Protein AF-A0A0M8ZQV2-F1 (afdb_monomer_lite)

pLDDT: mean 83.78, std 16.54, range [36.06, 97.62]

Organism: NCBI:txid166423

Secondary structure (DSSP, 8-state):
-----SSHHHHHHTT--EEEEEEE-TTSEEEEEEEE--BTTB--EEEE--TTSTT--EESSTTS-----HHHIIIIIHHHHHHHHHHHH--S-EEEEEETHHHHHHHHHHHH-GGGGGGEEEEEEE-TT---THHHHTT-

Sequence (140 aa):
MNESIFWTKLAQKVGYITETYKVVTQDGYILQLNKIAGSKKSPDVWVDNVRGTRYSRKHLYPSHSDFWIWHEIGIYNVPVIIDYIIEQTKQKKIFVITHSQDSTVYFVMASERPEYQKKILAPIVFISRTKVPLFRVLAL

InterPro domains:
  IPR006693 Partial AB-hydrolase lipase domain [PF04083] (9-47)
  IPR029058 Alpha/Beta hydrolase fold [G3DSA:3.40.50.1820] (2-41)
  IPR029058 Alpha/Beta hydrolase fold [G3DSA:3.40.50.1820] (42-140)
  IPR029058 Alpha/Beta hydrolase fold [SSF53474] (68-120)

Foldseek 3Di:
DDDDDDPVVVCVVVPWDKDKDWFAWPQFWIWIKMWTPADPVGHIDIDTDFDPPPRTPDGPDPPDDRDDDLLCCLCIVVVRVLVVVCVVVVDQADEAEDEDSRLVSVVSNCVVPVVCVSRYDDYHYHPPDDPDVVVVVVVD

Structure (mmCIF, N/CA/C/O backbone):
data_AF-A0A0M8ZQV2-F1
#
_entry.id   AF-A0A0M8ZQV2-F1
#
loop_
_atom_site.group_PDB
_atom_site.id
_atom_site.type_symbol
_atom_site.label_atom_id
_atom_site.label_alt_id
_atom_site.label_comp_id
_atom_site.label_asym_id
_atom_site.label_entity_id
_atom_site.label_seq_id
_atom_site.pdbx_PDB_ins_code
_atom_site.Cartn_x
_atom_site.Cartn_y
_atom_site.Cartn_z
_atom_site.occupancy
_atom_site.B_iso_or_equiv
_atom_site.auth_seq_id
_atom_site.auth_comp_id
_atom_site.auth_asym_id
_atom_site.auth_atom_id
_atom_site.pdbx_PDB_model_num
ATOM 1 N N . MET A 1 1 ? 22.327 3.165 10.063 1.00 39.62 1 MET A N 1
ATOM 2 C CA . MET A 1 1 ? 21.615 4.317 10.659 1.00 39.62 1 MET A CA 1
ATOM 3 C C . MET A 1 1 ? 20.144 3.990 10.743 1.00 39.62 1 MET A C 1
ATOM 5 O O . MET A 1 1 ? 19.547 3.606 9.745 1.00 39.62 1 MET A O 1
ATOM 9 N N . ASN A 1 2 ? 19.653 4.024 11.973 1.00 40.28 2 ASN A N 1
ATOM 10 C CA . ASN A 1 2 ? 18.482 3.324 12.464 1.00 40.28 2 ASN A CA 1
ATOM 11 C C . ASN A 1 2 ? 17.187 4.125 12.242 1.00 40.28 2 ASN A C 1
ATOM 13 O O . ASN A 1 2 ? 17.192 5.349 12.334 1.00 40.28 2 ASN A O 1
ATOM 17 N N . GLU A 1 3 ? 16.110 3.372 12.028 1.00 43.53 3 GLU A N 1
ATOM 18 C CA . GLU A 1 3 ? 14.694 3.713 12.215 1.00 43.53 3 GLU A CA 1
ATOM 19 C C . GLU A 1 3 ? 13.982 4.685 11.260 1.00 43.53 3 GLU A C 1
ATOM 21 O O . GLU A 1 3 ? 14.416 5.783 10.922 1.00 43.53 3 GLU A O 1
ATOM 26 N N . SER A 1 4 ? 12.779 4.259 10.882 1.00 49.19 4 SER A N 1
ATOM 27 C CA . SER A 1 4 ? 11.697 5.050 10.313 1.00 49.19 4 SER A CA 1
ATOM 28 C C . SER A 1 4 ? 11.437 6.323 11.128 1.00 49.19 4 SER A C 1
ATOM 30 O O . SER A 1 4 ? 10.777 6.296 12.167 1.00 49.19 4 SER A O 1
ATOM 32 N N . ILE A 1 5 ? 11.947 7.460 10.657 1.00 59.97 5 ILE A N 1
ATOM 33 C CA . ILE A 1 5 ? 11.599 8.784 11.178 1.00 59.97 5 ILE A CA 1
ATOM 34 C C . ILE A 1 5 ? 11.224 9.670 9.999 1.00 59.97 5 ILE A C 1
ATOM 36 O O . ILE A 1 5 ? 12.092 10.024 9.203 1.00 59.97 5 ILE A O 1
ATOM 40 N N . PHE A 1 6 ? 9.937 10.015 9.910 1.00 69.44 6 PHE A N 1
ATOM 41 C CA . PHE A 1 6 ? 9.535 11.396 9.633 1.00 69.44 6 PHE A CA 1
ATOM 42 C C . PHE A 1 6 ? 8.087 11.655 10.077 1.00 69.44 6 PHE A C 1
ATOM 44 O O . PHE A 1 6 ? 7.857 12.597 10.823 1.00 69.44 6 PHE A O 1
ATOM 51 N N . TRP A 1 7 ? 7.128 10.778 9.751 1.00 76.38 7 TRP A N 1
ATOM 52 C CA . TRP A 1 7 ? 5.715 11.022 10.089 1.00 76.38 7 TRP A CA 1
ATOM 53 C C . TRP A 1 7 ? 5.107 10.021 11.083 1.00 76.38 7 TRP A C 1
ATOM 55 O O . TRP A 1 7 ? 4.288 10.421 11.903 1.00 76.38 7 TRP A O 1
ATOM 65 N N . THR A 1 8 ? 5.521 8.748 11.098 1.00 83.62 8 THR A N 1
ATOM 66 C CA . THR A 1 8 ? 4.965 7.755 12.044 1.00 83.62 8 THR A CA 1
ATOM 67 C C . THR A 1 8 ? 5.283 8.112 13.494 1.00 83.62 8 THR A C 1
ATOM 69 O O . THR A 1 8 ? 4.403 8.042 14.347 1.00 83.62 8 THR A O 1
ATOM 72 N N . LYS A 1 9 ? 6.502 8.603 13.760 1.00 85.50 9 LYS A N 1
ATOM 73 C CA . LYS A 1 9 ? 6.884 9.159 15.071 1.00 85.50 9 LYS A CA 1
ATOM 74 C C . LYS A 1 9 ? 6.0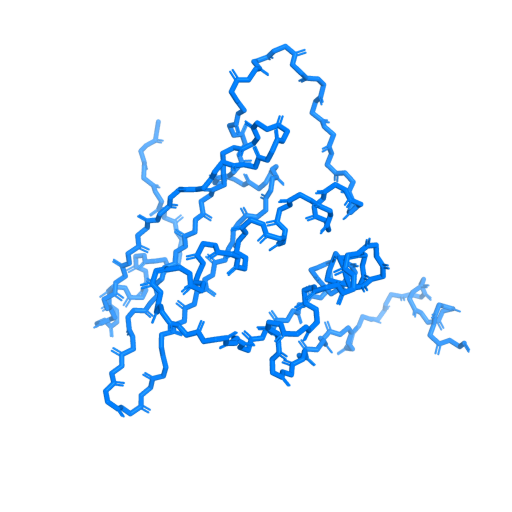86 10.417 15.428 1.00 85.50 9 LYS A C 1
ATOM 76 O O . LYS A 1 9 ? 5.768 10.622 16.594 1.00 85.50 9 LYS A O 1
ATOM 81 N N . LEU A 1 10 ? 5.733 11.248 14.441 1.00 87.19 10 LEU A N 1
ATOM 82 C CA . LEU A 1 10 ? 4.871 12.412 14.662 1.00 87.19 10 LEU A CA 1
ATOM 83 C C . LEU A 1 10 ? 3.454 11.970 15.045 1.00 87.19 10 LEU A C 1
ATOM 85 O O . LEU A 1 10 ? 2.921 12.466 16.031 1.00 87.19 10 LEU A O 1
ATOM 89 N N . ALA A 1 11 ? 2.887 11.004 14.321 1.00 88.56 11 ALA A N 1
ATOM 90 C CA . ALA A 1 11 ? 1.580 10.425 14.616 1.00 88.56 11 ALA A CA 1
ATOM 91 C C . ALA A 1 11 ? 1.543 9.808 16.026 1.00 88.56 11 ALA A C 1
ATOM 93 O O . ALA A 1 11 ? 0.632 10.099 16.795 1.00 88.56 11 ALA A O 1
ATOM 94 N N . GLN A 1 12 ? 2.578 9.055 16.411 1.00 90.12 12 GLN A N 1
ATOM 95 C CA . GLN A 1 12 ? 2.716 8.524 17.773 1.00 90.12 12 GLN A CA 1
ATOM 96 C C . GLN A 1 12 ? 2.798 9.636 18.823 1.00 90.12 12 GLN A C 1
ATOM 98 O O . GLN A 1 12 ? 2.134 9.560 19.854 1.00 90.12 12 GLN A O 1
ATOM 103 N N . LYS A 1 13 ? 3.560 10.705 18.553 1.00 90.31 13 LYS A N 1
ATOM 104 C CA . LYS A 1 13 ? 3.691 11.850 19.467 1.00 90.31 13 LYS A CA 1
ATOM 105 C C . LYS A 1 13 ? 2.357 12.553 19.727 1.00 90.31 13 LYS A C 1
ATOM 107 O O . LYS A 1 13 ? 2.151 13.055 20.826 1.00 90.31 13 LYS A O 1
ATOM 112 N N . VAL A 1 14 ? 1.462 12.590 18.740 1.00 90.19 14 VAL A N 1
ATOM 113 C CA . VAL A 1 14 ? 0.112 13.158 18.897 1.00 90.19 14 VAL A CA 1
ATOM 114 C C . VAL A 1 14 ? -0.936 12.114 19.321 1.00 90.19 14 VAL A C 1
ATOM 116 O O . VAL A 1 14 ? -2.127 12.405 19.302 1.00 90.19 14 VAL A O 1
ATOM 119 N N . GLY A 1 15 ? -0.505 10.914 19.733 1.00 91.25 15 GLY A N 1
ATOM 120 C CA . GLY A 1 15 ? -1.352 9.902 20.371 1.00 91.25 15 GLY A CA 1
ATOM 121 C C . GLY A 1 15 ? -1.955 8.843 19.444 1.00 91.25 15 GLY A C 1
ATOM 122 O O . GLY A 1 15 ? -2.770 8.046 19.903 1.00 91.25 15 GLY A O 1
ATOM 123 N N . TYR A 1 16 ? -1.577 8.793 18.163 1.00 92.25 16 TYR A N 1
ATOM 124 C CA . TYR A 1 16 ? -2.030 7.724 17.269 1.00 92.25 16 TYR A CA 1
ATOM 125 C C . TYR A 1 16 ? -1.214 6.445 17.450 1.00 92.25 16 TYR A C 1
ATOM 127 O O . TYR A 1 16 ? 0.015 6.467 17.526 1.00 92.25 16 TYR A O 1
ATOM 135 N N . ILE A 1 17 ? -1.907 5.310 17.416 1.00 93.06 17 ILE A N 1
ATOM 136 C CA . ILE A 1 17 ? -1.279 3.993 17.352 1.00 93.06 17 ILE A CA 1
ATOM 137 C C . ILE A 1 17 ? -0.871 3.742 15.902 1.00 93.06 17 ILE A C 1
ATOM 139 O 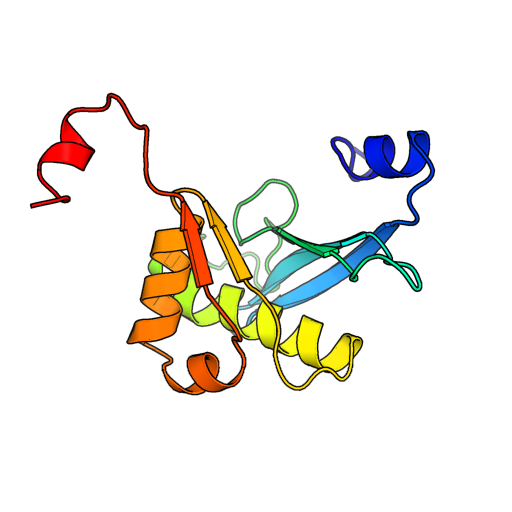O . ILE A 1 17 ? -1.696 3.848 14.991 1.00 93.06 17 ILE A O 1
ATOM 143 N N . THR A 1 18 ? 0.405 3.425 15.689 1.00 92.69 18 THR A N 1
ATOM 144 C CA . THR A 1 18 ? 0.933 3.130 14.359 1.00 92.69 18 THR A CA 1
ATOM 145 C C . THR A 1 18 ? 1.619 1.778 14.309 1.00 92.69 18 THR A C 1
ATOM 147 O O . THR A 1 18 ? 2.288 1.365 15.254 1.00 92.69 18 THR A O 1
ATOM 150 N N . GLU A 1 19 ? 1.462 1.104 13.178 1.00 93.25 19 GLU A N 1
ATOM 151 C CA . GLU A 1 19 ? 2.036 -0.209 12.907 1.00 93.25 19 GLU A CA 1
ATOM 152 C C . GLU A 1 19 ? 2.800 -0.158 11.582 1.00 93.25 19 GLU A C 1
ATOM 154 O O . GLU A 1 19 ? 2.483 0.636 10.692 1.00 93.25 19 GLU A O 1
ATOM 159 N N . THR A 1 20 ? 3.844 -0.972 11.445 1.00 93.50 20 THR A N 1
ATOM 160 C CA . THR A 1 20 ? 4.660 -1.040 10.227 1.00 93.50 20 THR A CA 1
ATOM 161 C C . THR A 1 20 ? 4.722 -2.470 9.737 1.00 93.50 20 THR A C 1
ATOM 163 O O . THR A 1 20 ? 5.022 -3.387 10.498 1.00 93.50 20 THR A O 1
ATOM 166 N N . TYR A 1 21 ? 4.498 -2.637 8.443 1.00 94.94 21 TYR A N 1
ATOM 167 C CA . TYR A 1 21 ? 4.453 -3.924 7.778 1.00 94.94 21 TYR A CA 1
ATOM 168 C C . TYR A 1 21 ? 5.380 -3.926 6.572 1.00 94.94 21 TYR A C 1
ATOM 170 O O . TYR A 1 21 ? 5.793 -2.875 6.070 1.00 94.94 21 TYR A O 1
ATOM 178 N N . LYS A 1 22 ? 5.710 -5.127 6.105 1.00 95.88 22 LYS A N 1
ATOM 179 C CA . LYS A 1 22 ? 6.472 -5.326 4.879 1.00 95.88 22 LYS A CA 1
ATOM 180 C C . LYS A 1 22 ? 5.736 -6.287 3.974 1.00 95.88 22 LYS A C 1
ATOM 182 O O . LYS A 1 22 ? 5.250 -7.314 4.438 1.00 95.88 22 LYS A O 1
ATOM 187 N N . VAL A 1 23 ? 5.712 -5.954 2.694 1.00 96.50 23 VAL A N 1
ATOM 188 C CA . VAL A 1 23 ? 5.169 -6.810 1.642 1.00 96.50 23 VAL A CA 1
ATOM 189 C C . VAL A 1 23 ? 6.227 -7.006 0.575 1.00 96.50 23 VAL A C 1
ATOM 191 O O . VAL A 1 23 ? 7.072 -6.136 0.365 1.00 96.50 23 VAL A O 1
ATOM 194 N N . VAL A 1 24 ? 6.208 -8.164 -0.068 1.00 96.19 24 VAL A N 1
ATOM 195 C CA . VAL A 1 24 ? 7.150 -8.499 -1.134 1.00 96.19 24 VAL A CA 1
ATOM 196 C C . VAL A 1 24 ? 6.372 -8.550 -2.437 1.00 96.19 24 VAL A C 1
ATOM 198 O O . VAL A 1 24 ? 5.369 -9.253 -2.525 1.00 96.19 24 VAL A O 1
ATOM 201 N N . THR A 1 25 ? 6.803 -7.779 -3.429 1.00 94.75 25 THR A N 1
ATOM 202 C CA . THR A 1 25 ? 6.200 -7.802 -4.762 1.00 94.75 25 THR A CA 1
ATOM 203 C C . THR A 1 25 ? 6.594 -9.067 -5.513 1.00 94.75 25 THR A C 1
ATOM 205 O O . THR A 1 25 ? 7.597 -9.706 -5.199 1.00 94.75 25 THR A O 1
ATOM 208 N N . GLN A 1 26 ? 5.829 -9.412 -6.548 1.00 92.25 26 GLN A N 1
ATOM 209 C CA . GLN A 1 26 ? 6.109 -10.584 -7.380 1.00 92.25 26 GLN A CA 1
ATOM 210 C C . GLN A 1 26 ? 7.510 -10.551 -8.013 1.00 92.25 26 GLN A C 1
ATOM 212 O O . GLN A 1 26 ? 8.138 -11.594 -8.158 1.00 92.25 26 GLN A O 1
ATOM 217 N N . ASP A 1 27 ? 8.003 -9.365 -8.365 1.00 91.06 27 ASP A N 1
ATOM 218 C CA . ASP A 1 27 ? 9.331 -9.169 -8.946 1.00 91.06 27 ASP A CA 1
ATOM 219 C C . ASP A 1 27 ? 10.454 -9.015 -7.906 1.00 91.06 27 ASP A C 1
ATOM 221 O O . ASP A 1 27 ? 11.615 -8.962 -8.287 1.00 91.06 27 ASP A O 1
ATOM 225 N N . GLY A 1 28 ? 10.140 -9.045 -6.604 1.00 92.12 28 GLY A N 1
ATOM 226 C CA . GLY A 1 28 ? 11.133 -9.178 -5.533 1.00 92.12 28 GLY A CA 1
ATOM 227 C C . GLY A 1 28 ? 11.450 -7.902 -4.750 1.00 92.12 28 GLY A C 1
ATOM 228 O O . GLY A 1 28 ? 12.330 -7.932 -3.883 1.00 92.12 28 GLY A O 1
ATOM 229 N N . TYR A 1 29 ? 10.740 -6.795 -4.980 1.00 92.94 29 TYR A N 1
ATOM 230 C CA . TYR A 1 29 ? 10.868 -5.586 -4.162 1.00 92.94 29 TYR A CA 1
ATOM 231 C C . TYR A 1 29 ? 10.219 -5.769 -2.793 1.00 92.94 29 TYR A C 1
ATOM 233 O O . TYR A 1 29 ? 9.094 -6.249 -2.672 1.00 92.94 29 TYR A O 1
ATOM 241 N N . ILE A 1 30 ? 10.915 -5.326 -1.746 1.00 94.00 30 ILE A N 1
ATOM 242 C CA . ILE A 1 30 ? 10.400 -5.321 -0.376 1.00 94.00 30 ILE A CA 1
ATOM 243 C C . ILE A 1 30 ? 9.879 -3.919 -0.071 1.00 94.00 30 ILE A C 1
ATOM 245 O O . ILE A 1 30 ? 10.661 -2.978 0.093 1.00 94.00 30 ILE A O 1
ATOM 249 N N . LEU A 1 31 ? 8.559 -3.793 0.024 1.00 94.50 31 LEU A N 1
ATOM 250 C CA . LEU A 1 31 ? 7.870 -2.534 0.272 1.00 94.50 31 LEU A CA 1
ATOM 251 C C . LEU A 1 31 ? 7.521 -2.381 1.748 1.00 94.50 31 LEU A C 1
ATOM 253 O O . LEU A 1 31 ? 7.116 -3.346 2.397 1.00 94.50 31 LEU A O 1
ATOM 257 N N . GLN A 1 32 ? 7.634 -1.161 2.272 1.00 95.00 32 GLN A N 1
ATOM 258 C CA . GLN A 1 32 ? 7.168 -0.825 3.614 1.00 95.00 32 GLN A CA 1
ATOM 259 C C . GLN A 1 32 ? 5.769 -0.199 3.573 1.00 95.00 32 GLN A C 1
ATOM 261 O O . GLN A 1 32 ? 5.541 0.810 2.906 1.00 95.00 32 GLN A O 1
ATOM 266 N N . LEU A 1 33 ? 4.858 -0.737 4.378 1.00 94.88 33 LEU A N 1
ATOM 267 C CA . LEU A 1 33 ? 3.538 -0.168 4.637 1.00 94.88 33 LEU A CA 1
ATOM 268 C C . LEU A 1 33 ? 3.476 0.342 6.070 1.00 94.88 33 LEU A C 1
ATOM 270 O O . LEU A 1 33 ? 4.053 -0.260 6.974 1.00 94.88 33 LEU A O 1
ATOM 274 N N . ASN A 1 34 ? 2.751 1.430 6.292 1.00 94.38 34 ASN A N 1
ATOM 275 C CA . ASN A 1 34 ? 2.474 1.926 7.633 1.00 94.38 34 ASN A CA 1
ATOM 276 C C . ASN A 1 34 ? 0.963 2.048 7.812 1.00 94.38 34 ASN A C 1
ATOM 278 O O . ASN A 1 34 ? 0.263 2.501 6.909 1.00 94.38 34 ASN A O 1
ATOM 282 N N . LYS A 1 35 ? 0.475 1.680 8.988 1.00 94.44 35 LYS A N 1
ATOM 283 C CA . LYS A 1 35 ? -0.930 1.778 9.366 1.00 94.44 35 LYS A CA 1
ATOM 284 C C . LYS A 1 35 ? -1.062 2.747 10.528 1.00 94.44 35 LYS A C 1
ATOM 286 O O . LYS A 1 35 ? -0.275 2.682 11.467 1.00 94.44 35 LYS A O 1
ATOM 291 N N . ILE A 1 36 ? -2.061 3.615 10.475 1.00 94.69 36 ILE A N 1
ATOM 292 C CA . ILE A 1 36 ? -2.600 4.310 11.639 1.00 94.69 36 ILE A CA 1
ATOM 293 C C . ILE A 1 36 ? -3.867 3.558 12.036 1.00 94.69 36 ILE A C 1
ATOM 295 O O . ILE A 1 36 ? -4.797 3.456 11.231 1.00 94.69 36 ILE A O 1
ATOM 299 N N . ALA A 1 37 ? -3.890 3.007 13.249 1.00 93.94 37 ALA A N 1
ATOM 300 C CA . ALA A 1 37 ? -5.061 2.298 13.737 1.00 93.94 37 ALA A CA 1
ATOM 301 C C . ALA A 1 37 ? -6.230 3.276 13.905 1.00 93.94 37 ALA A C 1
ATOM 303 O O . ALA A 1 37 ? -6.096 4.354 14.493 1.00 93.94 37 ALA A O 1
ATOM 304 N N . GLY A 1 38 ? -7.371 2.886 13.355 1.00 91.31 38 GLY A N 1
ATOM 305 C CA . GLY A 1 38 ? -8.627 3.586 13.493 1.00 91.31 38 GLY A CA 1
ATOM 306 C C . GLY A 1 38 ? -9.244 3.389 14.874 1.00 91.31 38 GLY A C 1
ATOM 307 O O . GLY A 1 38 ? -8.655 2.861 15.815 1.00 91.31 38 GLY A O 1
ATOM 308 N N . SER A 1 39 ? -10.487 3.827 14.991 1.00 89.56 39 SER A N 1
ATOM 309 C CA . SER A 1 39 ? -11.300 3.691 16.192 1.00 89.56 39 SER A CA 1
ATOM 310 C C . SER A 1 39 ? -12.735 3.362 15.791 1.00 89.56 39 SER A C 1
ATOM 312 O O . SER A 1 39 ? -13.075 3.302 14.613 1.00 89.56 39 SER A O 1
ATOM 314 N N . LYS A 1 40 ? -13.647 3.253 16.761 1.00 88.12 40 LYS A N 1
ATOM 315 C CA . LYS A 1 40 ? -15.080 3.115 16.453 1.00 88.12 40 LYS A CA 1
ATOM 316 C C . LYS A 1 40 ? -15.635 4.274 15.599 1.00 88.12 40 LYS A C 1
ATOM 318 O O . LYS A 1 40 ? -16.667 4.109 14.960 1.00 88.12 40 LYS A O 1
ATOM 323 N N . LYS A 1 41 ? -14.981 5.444 15.607 1.00 89.38 41 LYS A N 1
ATOM 324 C CA . LYS A 1 41 ? -15.410 6.656 14.887 1.00 89.38 41 LYS A CA 1
ATOM 325 C C . LYS A 1 41 ? -14.517 7.021 13.694 1.00 89.38 41 LYS A C 1
ATOM 327 O O . LYS A 1 41 ? -14.804 8.009 13.026 1.00 89.38 41 LYS A O 1
ATOM 332 N N . SER A 1 42 ? -13.443 6.277 13.430 1.00 89.38 42 SER A N 1
ATOM 333 C CA . SER A 1 42 ? -12.480 6.594 12.370 1.00 89.38 42 SER A CA 1
ATOM 334 C C . SER A 1 42 ? -11.953 5.320 11.710 1.00 89.38 42 SER A C 1
ATOM 336 O O . SER A 1 42 ? -11.644 4.367 12.421 1.00 89.38 42 SER A O 1
ATOM 338 N N . PRO A 1 43 ? -11.827 5.273 10.375 1.00 90.94 43 PRO A N 1
ATOM 339 C CA . PRO A 1 43 ? -11.312 4.090 9.699 1.00 90.94 43 PRO A CA 1
ATOM 340 C C . PRO A 1 43 ? -9.820 3.880 9.987 1.00 90.94 43 PRO A C 1
ATOM 342 O O . PRO A 1 43 ? -9.106 4.819 10.344 1.00 90.94 43 PRO A O 1
ATOM 345 N N . ASP A 1 44 ? -9.353 2.649 9.781 1.00 94.75 44 ASP A N 1
ATOM 346 C CA . ASP A 1 44 ? -7.924 2.363 9.650 1.00 94.75 44 ASP A CA 1
ATOM 347 C C . ASP A 1 44 ? -7.368 3.099 8.422 1.00 94.75 44 ASP A C 1
ATOM 349 O O . ASP A 1 44 ? -7.950 3.031 7.336 1.00 94.75 44 ASP A O 1
ATOM 353 N N . VAL A 1 45 ? -6.225 3.769 8.578 1.00 94.38 45 VAL A N 1
ATOM 354 C CA . VAL A 1 45 ? -5.546 4.460 7.473 1.00 94.38 45 VAL A CA 1
ATOM 355 C C . VAL A 1 45 ? -4.251 3.738 7.153 1.00 94.38 45 VAL A C 1
ATOM 357 O O . VAL A 1 45 ? -3.401 3.559 8.023 1.00 94.38 45 VAL A O 1
ATOM 360 N N . TRP A 1 46 ? -4.088 3.356 5.892 1.00 95.12 46 TRP A N 1
ATOM 361 C CA . TRP A 1 46 ? -2.881 2.720 5.381 1.00 95.12 46 TRP A CA 1
ATOM 362 C C . TRP A 1 46 ? -2.134 3.691 4.473 1.00 95.12 46 TRP A C 1
ATOM 364 O O . TRP A 1 46 ? -2.741 4.367 3.647 1.00 95.12 46 TRP A O 1
ATOM 374 N N . VAL A 1 47 ? -0.820 3.762 4.657 1.00 93.81 47 VAL A N 1
ATOM 375 C CA . VAL A 1 47 ? 0.088 4.628 3.906 1.00 93.81 47 VAL A CA 1
ATOM 376 C C . VAL A 1 47 ? 1.227 3.771 3.382 1.00 93.81 47 VAL A C 1
ATOM 378 O O . VAL A 1 47 ? 2.033 3.233 4.156 1.00 93.81 47 VAL A O 1
ATOM 381 N N . ASP A 1 48 ? 1.286 3.635 2.068 1.00 92.56 48 ASP A N 1
ATOM 382 C CA . ASP A 1 48 ? 2.256 2.799 1.392 1.00 92.56 48 ASP A CA 1
ATOM 383 C C . ASP A 1 48 ? 3.544 3.536 1.017 1.00 92.56 48 ASP A C 1
ATOM 385 O O . ASP A 1 48 ? 3.651 4.760 1.072 1.00 92.56 48 ASP A O 1
ATOM 389 N N . ASN A 1 49 ? 4.573 2.747 0.710 1.00 92.12 49 ASN A N 1
ATOM 390 C CA . ASN A 1 49 ? 5.817 3.222 0.128 1.00 92.12 49 ASN A CA 1
ATOM 391 C C . ASN A 1 49 ? 6.141 2.337 -1.066 1.00 92.12 49 ASN A C 1
ATOM 393 O O . ASN A 1 49 ? 6.530 1.176 -0.905 1.00 92.12 49 ASN A O 1
ATOM 397 N N . VAL A 1 50 ? 6.024 2.900 -2.259 1.00 91.38 50 VAL A N 1
ATOM 398 C CA . VAL A 1 50 ? 6.371 2.214 -3.503 1.00 91.38 50 VAL A CA 1
ATOM 399 C C . VAL A 1 50 ? 7.877 1.994 -3.629 1.00 91.38 50 VAL A C 1
ATOM 401 O O . VAL A 1 50 ? 8.683 2.658 -2.966 1.00 91.38 50 VAL A O 1
ATOM 404 N N . ARG A 1 51 ? 8.258 1.043 -4.482 1.00 91.56 51 ARG A N 1
ATOM 405 C CA . ARG A 1 51 ? 9.640 0.700 -4.835 1.00 91.56 51 ARG A CA 1
ATOM 406 C C . ARG A 1 51 ? 10.488 1.961 -5.081 1.00 91.56 51 ARG A C 1
ATOM 408 O O . ARG A 1 51 ? 10.021 2.941 -5.656 1.00 91.56 51 ARG A O 1
ATOM 415 N N . GLY A 1 52 ? 11.726 1.967 -4.597 1.00 86.88 52 GLY A N 1
ATOM 416 C CA . GLY A 1 52 ? 12.700 3.036 -4.869 1.00 86.88 52 GLY A CA 1
ATOM 417 C C . GLY A 1 52 ? 12.613 4.221 -3.914 1.00 86.88 52 GLY A C 1
ATOM 418 O O . GLY A 1 52 ? 13.588 4.952 -3.733 1.00 86.88 52 GLY A O 1
ATOM 419 N N . THR A 1 53 ? 11.496 4.364 -3.198 1.00 87.94 53 THR A N 1
ATOM 420 C CA . THR A 1 53 ? 11.393 5.313 -2.086 1.00 87.94 53 THR A CA 1
ATOM 421 C C . THR A 1 53 ? 12.339 4.933 -0.948 1.00 87.94 53 THR A C 1
ATOM 423 O O . THR A 1 53 ? 12.764 3.785 -0.802 1.00 87.94 53 THR A O 1
ATOM 426 N N . ARG A 1 54 ? 12.644 5.894 -0.067 1.00 85.31 54 ARG A N 1
ATOM 427 C CA . ARG A 1 54 ? 13.575 5.720 1.063 1.00 85.31 54 ARG A CA 1
ATOM 428 C C . ARG A 1 54 ? 13.383 4.404 1.832 1.00 85.31 54 ARG A C 1
ATOM 430 O O . ARG A 1 54 ? 14.387 3.815 2.242 1.00 85.31 54 ARG A O 1
ATOM 437 N N . TYR A 1 55 ? 12.131 3.980 2.013 1.00 86.75 55 TYR A N 1
ATOM 438 C CA . TYR A 1 55 ? 11.723 2.837 2.832 1.00 86.75 55 TYR A CA 1
ATOM 439 C C . TYR A 1 55 ? 11.525 1.528 2.047 1.00 86.75 55 TYR A C 1
ATOM 441 O O . TYR A 1 55 ? 11.421 0.473 2.667 1.00 86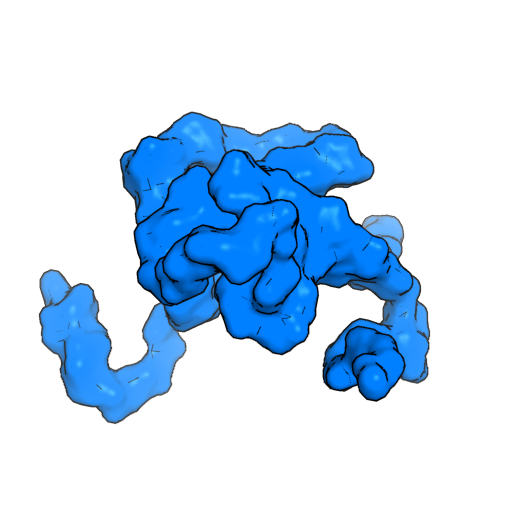.75 55 TYR A O 1
ATOM 449 N N . SER A 1 56 ? 11.570 1.575 0.713 1.00 89.69 56 SER A N 1
ATOM 450 C CA . SER A 1 56 ? 11.277 0.439 -0.178 1.00 89.69 56 SER A CA 1
ATOM 451 C C . SER A 1 56 ? 12.338 0.271 -1.279 1.00 89.69 56 SER A C 1
ATOM 453 O O . SER A 1 56 ? 12.032 0.003 -2.437 1.00 89.69 56 SER A O 1
ATOM 455 N N . ARG A 1 57 ? 13.617 0.455 -0.923 1.00 88.19 57 ARG A N 1
ATOM 456 C CA . ARG A 1 57 ? 14.790 0.271 -1.814 1.00 88.19 57 ARG A CA 1
ATOM 457 C C . ARG A 1 57 ? 15.410 -1.124 -1.763 1.00 88.19 57 ARG A C 1
ATOM 459 O O . ARG A 1 57 ? 16.454 -1.354 -2.357 1.00 88.19 57 ARG A O 1
ATOM 466 N N . LYS A 1 58 ? 14.843 -2.032 -0.971 1.00 89.75 58 LYS A N 1
ATOM 467 C CA . LYS A 1 58 ? 15.400 -3.377 -0.819 1.00 89.75 58 LYS A CA 1
ATOM 468 C C . LYS A 1 58 ? 14.787 -4.306 -1.854 1.00 89.75 58 LYS A C 1
ATOM 470 O O . LYS A 1 58 ? 13.583 -4.253 -2.091 1.00 89.75 58 LYS A O 1
ATOM 475 N N . HIS A 1 59 ? 15.623 -5.181 -2.389 1.00 91.12 59 HIS A N 1
ATOM 476 C CA . HIS A 1 59 ? 15.248 -6.198 -3.354 1.00 91.12 59 HIS A CA 1
ATOM 477 C C . HIS A 1 59 ? 15.762 -7.559 -2.884 1.00 91.12 59 HIS A C 1
ATOM 479 O O . HIS A 1 59 ? 16.839 -7.634 -2.287 1.00 91.12 59 HIS A O 1
ATOM 485 N N . LEU A 1 60 ? 15.006 -8.626 -3.138 1.00 90.12 60 LEU A N 1
ATOM 486 C CA . LEU A 1 60 ? 15.440 -9.993 -2.835 1.00 90.12 60 LEU A CA 1
ATOM 487 C C . LEU A 1 60 ? 16.638 -10.424 -3.688 1.00 90.12 60 LEU A C 1
ATOM 489 O O . LEU A 1 60 ? 17.436 -11.248 -3.248 1.00 90.12 60 LEU A O 1
ATOM 493 N N . TYR A 1 61 ? 16.779 -9.842 -4.880 1.00 85.38 61 TYR A N 1
ATOM 494 C CA . TYR A 1 61 ? 17.827 -10.167 -5.847 1.00 85.38 61 TYR A CA 1
ATOM 495 C C . TYR A 1 61 ? 18.744 -8.946 -6.052 1.00 85.38 61 TYR A C 1
ATOM 497 O O . TYR A 1 61 ? 18.373 -8.042 -6.799 1.00 85.38 61 TYR A O 1
ATOM 505 N N . PRO A 1 62 ? 19.921 -8.880 -5.399 1.00 68.25 62 PRO A N 1
ATOM 506 C CA . PRO A 1 62 ? 20.791 -7.694 -5.399 1.00 68.25 62 PRO A CA 1
ATOM 507 C C . PRO A 1 62 ? 21.389 -7.320 -6.763 1.00 68.25 62 PRO A C 1
ATOM 509 O O . PRO A 1 62 ? 21.895 -6.216 -6.920 1.00 68.25 62 PRO A O 1
ATOM 512 N N . SER A 1 63 ? 21.372 -8.242 -7.728 1.00 65.50 63 SER A N 1
ATOM 513 C CA . SER A 1 63 ? 21.892 -8.055 -9.088 1.00 65.50 63 SER A CA 1
ATOM 514 C C . SER A 1 63 ? 20.839 -7.574 -10.089 1.00 65.50 63 SER A C 1
ATOM 516 O O . SER A 1 63 ? 21.154 -7.416 -11.268 1.00 65.50 63 SER A O 1
ATOM 518 N N . HIS A 1 64 ? 19.589 -7.379 -9.659 1.00 66.44 64 HIS A N 1
ATOM 519 C CA . HIS A 1 64 ? 18.535 -6.912 -10.550 1.00 66.44 64 HIS A CA 1
ATOM 520 C C . HIS A 1 64 ? 18.740 -5.430 -10.875 1.00 66.44 64 HIS A C 1
ATOM 522 O O . HIS A 1 64 ? 19.036 -4.632 -9.986 1.00 66.44 64 HIS A O 1
ATOM 528 N N . SER A 1 65 ? 18.609 -5.066 -12.153 1.00 66.50 65 SER A N 1
ATOM 529 C CA . SER A 1 65 ? 18.648 -3.661 -12.555 1.00 66.50 65 SER A CA 1
ATOM 530 C C . SER A 1 65 ? 17.445 -2.953 -11.944 1.00 66.50 65 SER A C 1
ATOM 532 O O . SER A 1 65 ? 16.304 -3.365 -12.147 1.00 66.50 65 SER A O 1
ATOM 534 N N . ASP A 1 66 ? 17.719 -1.917 -11.161 1.00 62.69 66 ASP A N 1
ATOM 535 C CA . ASP A 1 66 ? 16.693 -1.147 -10.483 1.00 62.69 66 ASP A CA 1
ATOM 536 C C . ASP A 1 66 ? 15.877 -0.341 -11.500 1.00 62.69 66 ASP A C 1
ATOM 538 O O . ASP A 1 66 ? 16.332 0.680 -12.021 1.00 62.69 66 ASP A O 1
ATOM 542 N N . PHE A 1 67 ? 14.664 -0.812 -11.786 1.00 62.34 67 PHE A N 1
ATOM 543 C CA . PHE A 1 67 ? 13.748 -0.161 -12.712 1.00 62.34 67 PHE A CA 1
ATOM 544 C C . PHE A 1 67 ? 12.543 0.402 -11.952 1.00 62.34 67 PHE A C 1
ATOM 546 O O . PHE A 1 67 ? 11.769 -0.319 -11.314 1.00 62.34 67 PHE A O 1
ATOM 553 N N . TRP A 1 68 ? 12.420 1.731 -11.996 1.00 64.94 68 TRP A N 1
ATOM 554 C CA . TRP A 1 68 ? 11.444 2.507 -11.227 1.00 64.94 68 TRP A CA 1
ATOM 555 C C . TRP A 1 68 ? 10.505 3.313 -12.131 1.00 64.94 68 TRP A C 1
ATOM 557 O O . TRP A 1 68 ? 10.220 4.476 -11.833 1.00 64.94 68 TRP A O 1
ATOM 567 N N . ILE A 1 69 ? 10.049 2.757 -13.257 1.00 78.38 69 ILE A N 1
ATOM 568 C CA . ILE A 1 69 ? 9.040 3.467 -14.051 1.00 78.38 69 ILE A CA 1
ATOM 569 C C . ILE A 1 69 ? 7.651 3.206 -13.468 1.00 78.38 69 ILE A C 1
ATOM 571 O O . ILE A 1 69 ? 7.397 2.244 -12.744 1.00 78.38 69 ILE A O 1
ATOM 575 N N . TRP A 1 70 ? 6.731 4.119 -13.755 1.00 83.62 70 TRP A N 1
ATOM 576 C CA . TRP A 1 70 ? 5.388 4.115 -13.173 1.00 83.62 70 TRP A CA 1
ATOM 577 C C . TRP A 1 70 ? 4.597 2.852 -13.528 1.00 83.62 70 TRP A C 1
ATOM 579 O O . TRP A 1 70 ? 3.688 2.469 -12.792 1.00 83.62 70 TRP A O 1
ATOM 589 N N . HIS A 1 71 ? 4.983 2.189 -14.618 1.00 90.69 71 HIS A N 1
ATOM 590 C CA . HIS A 1 71 ? 4.363 0.967 -15.087 1.00 90.69 71 HIS A CA 1
ATOM 591 C C . HIS A 1 71 ? 4.501 -0.186 -14.077 1.00 90.69 71 HIS A C 1
ATOM 593 O O . HIS A 1 71 ? 3.487 -0.693 -13.605 1.00 90.69 71 HIS A O 1
ATOM 599 N N . GLU A 1 72 ? 5.717 -0.543 -13.643 1.00 91.94 72 GLU A N 1
ATOM 600 C CA . GLU A 1 72 ? 5.969 -1.655 -12.703 1.00 91.94 72 GLU A CA 1
ATOM 601 C C . GLU A 1 72 ? 5.373 -1.388 -11.326 1.00 91.94 72 GLU A C 1
ATOM 603 O O . GLU A 1 72 ? 4.955 -2.309 -10.617 1.00 91.94 72 GLU A O 1
ATOM 608 N N . ILE A 1 73 ? 5.300 -0.116 -10.932 1.00 94.00 73 ILE A N 1
ATOM 609 C CA . ILE A 1 73 ? 4.589 0.263 -9.716 1.00 94.00 73 ILE A CA 1
ATOM 610 C C . ILE A 1 73 ? 3.100 -0.097 -9.863 1.00 94.00 73 ILE A C 1
ATOM 612 O O . ILE A 1 73 ? 2.532 -0.719 -8.963 1.00 94.00 73 ILE A O 1
ATOM 616 N N . GLY A 1 74 ? 2.485 0.218 -11.005 1.00 93.69 74 GLY A N 1
ATOM 617 C CA . GLY A 1 74 ? 1.076 -0.071 -11.269 1.00 93.69 74 GLY A CA 1
ATOM 618 C C . GLY A 1 74 ? 0.781 -1.569 -11.340 1.00 93.69 74 GLY A C 1
ATOM 619 O O . GLY A 1 74 ? -0.180 -2.032 -10.734 1.00 93.69 74 GLY A O 1
ATOM 620 N N . ILE A 1 75 ? 1.628 -2.354 -12.008 1.00 94.88 75 ILE A N 1
ATOM 621 C CA . ILE A 1 75 ? 1.357 -3.787 -12.223 1.00 94.88 75 ILE A CA 1
ATOM 622 C C . ILE A 1 75 ? 1.783 -4.693 -11.056 1.00 94.88 75 ILE A C 1
ATOM 624 O O . ILE A 1 75 ? 1.177 -5.751 -10.861 1.00 94.88 75 ILE A O 1
ATOM 628 N N . TYR A 1 76 ? 2.774 -4.285 -10.249 1.00 94.94 76 TYR A N 1
ATOM 629 C CA . TYR A 1 76 ? 3.300 -5.109 -9.151 1.00 94.94 76 TYR A CA 1
ATOM 630 C C . TYR A 1 76 ? 3.094 -4.515 -7.758 1.00 94.94 76 TYR A C 1
ATOM 632 O O . TYR A 1 76 ? 2.781 -5.260 -6.834 1.00 94.94 76 TYR A O 1
ATOM 640 N N . ASN A 1 77 ? 3.315 -3.208 -7.560 1.00 95.44 77 ASN A N 1
ATOM 641 C CA . ASN A 1 77 ? 3.257 -2.615 -6.213 1.00 95.44 77 ASN A CA 1
ATOM 642 C C . ASN A 1 77 ? 1.808 -2.442 -5.770 1.00 95.44 77 ASN A C 1
ATOM 644 O O . ASN A 1 77 ? 1.411 -3.008 -4.757 1.00 95.44 77 ASN A O 1
ATOM 648 N N . VAL A 1 78 ? 1.006 -1.703 -6.538 1.00 95.50 78 VAL A N 1
ATOM 649 C CA . VAL A 1 78 ? -0.379 -1.397 -6.148 1.00 95.50 78 VAL A CA 1
ATOM 650 C C . VAL A 1 78 ? -1.207 -2.669 -5.889 1.00 95.50 78 VAL A C 1
ATOM 652 O O . VAL A 1 78 ? -1.842 -2.740 -4.837 1.00 95.50 78 VAL A O 1
ATOM 655 N N . PRO A 1 79 ? -1.149 -3.716 -6.735 1.00 96.75 79 PRO A N 1
ATOM 656 C CA . PRO A 1 79 ? -1.861 -4.969 -6.498 1.00 96.75 79 PRO A CA 1
ATOM 657 C C . PRO A 1 79 ? -1.498 -5.659 -5.181 1.00 96.75 79 PRO A C 1
ATOM 659 O O . PRO A 1 79 ? -2.395 -5.970 -4.398 1.00 96.75 79 PRO A O 1
ATOM 662 N N . VAL A 1 80 ? -0.201 -5.850 -4.896 1.00 97.50 80 VAL A N 1
ATOM 663 C CA . VAL A 1 80 ? 0.221 -6.545 -3.666 1.00 97.50 80 VAL A CA 1
ATOM 664 C C . VAL A 1 80 ? -0.128 -5.741 -2.416 1.00 97.50 80 VAL A C 1
ATOM 666 O O . VAL A 1 80 ? -0.471 -6.315 -1.386 1.00 97.50 80 VAL A O 1
ATOM 669 N N . ILE A 1 81 ? -0.094 -4.409 -2.511 1.00 96.81 81 ILE A N 1
ATOM 670 C CA . ILE A 1 81 ? -0.497 -3.515 -1.425 1.00 96.81 81 ILE A CA 1
ATOM 671 C C . ILE A 1 81 ? -2.000 -3.658 -1.153 1.00 96.81 81 ILE A C 1
ATOM 673 O O . ILE A 1 81 ? -2.390 -3.858 -0.003 1.00 96.81 81 ILE A O 1
ATOM 677 N N . ILE A 1 82 ? -2.843 -3.600 -2.193 1.00 96.75 82 ILE A N 1
ATOM 678 C CA . ILE A 1 82 ? -4.301 -3.759 -2.062 1.00 96.75 82 ILE A CA 1
ATOM 679 C C . ILE A 1 82 ? -4.637 -5.119 -1.446 1.00 96.75 82 ILE A C 1
ATOM 681 O O . ILE A 1 82 ? -5.426 -5.184 -0.502 1.00 96.75 82 ILE A O 1
ATOM 685 N N . ASP A 1 83 ? -4.035 -6.191 -1.963 1.00 97.31 83 ASP A N 1
ATOM 686 C CA . ASP A 1 83 ? -4.293 -7.552 -1.491 1.00 97.31 83 ASP A CA 1
ATOM 687 C C . ASP A 1 83 ? -3.900 -7.723 -0.034 1.00 97.31 83 ASP A C 1
ATOM 689 O O . ASP A 1 83 ? -4.694 -8.230 0.758 1.00 97.31 83 ASP A O 1
ATOM 693 N N . TYR A 1 84 ? -2.724 -7.219 0.337 1.00 97.62 84 TYR A N 1
ATOM 694 C CA . TYR A 1 84 ? -2.268 -7.262 1.714 1.00 97.62 84 TYR A CA 1
ATOM 695 C C . TYR A 1 84 ? -3.228 -6.530 2.654 1.00 97.62 84 TYR A C 1
ATOM 697 O O . TYR A 1 84 ? -3.632 -7.082 3.673 1.00 97.62 84 TYR A O 1
ATOM 705 N N . ILE A 1 85 ? -3.651 -5.308 2.313 1.00 96.88 85 ILE A N 1
ATOM 706 C CA . ILE A 1 85 ? -4.570 -4.528 3.157 1.00 96.88 85 ILE A CA 1
ATOM 707 C C . ILE A 1 85 ? -5.915 -5.250 3.305 1.00 96.88 85 ILE A C 1
ATOM 709 O O . ILE A 1 85 ? -6.451 -5.341 4.412 1.00 96.88 85 ILE A O 1
ATOM 713 N N . ILE A 1 86 ? -6.465 -5.786 2.216 1.00 96.69 86 ILE A N 1
ATOM 714 C CA . ILE A 1 86 ? -7.714 -6.560 2.238 1.00 96.69 86 ILE A CA 1
ATOM 715 C C . ILE A 1 86 ? -7.570 -7.810 3.107 1.00 96.69 86 ILE A C 1
ATOM 717 O O . ILE A 1 86 ? -8.444 -8.097 3.927 1.00 96.69 86 ILE A O 1
ATOM 721 N N . GLU A 1 87 ? -6.456 -8.527 2.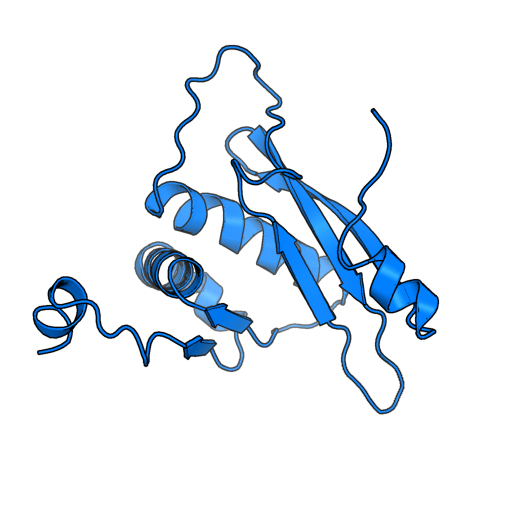988 1.00 96.69 87 GLU A N 1
ATOM 722 C CA . GLU A 1 87 ? -6.196 -9.725 3.776 1.00 96.69 87 GLU A CA 1
ATOM 723 C C . GLU A 1 87 ? -6.035 -9.409 5.267 1.00 96.69 87 GLU A C 1
ATOM 725 O O . GLU A 1 87 ? -6.591 -10.129 6.101 1.00 96.69 87 GLU A O 1
ATOM 730 N N . GLN A 1 88 ? -5.320 -8.336 5.612 1.00 95.44 88 GLN A N 1
ATOM 731 C CA . GLN A 1 88 ? -5.120 -7.915 7.000 1.00 95.44 88 GLN A CA 1
ATOM 732 C C . GLN A 1 88 ? -6.422 -7.424 7.641 1.00 95.44 88 GLN A C 1
ATOM 734 O O . GLN A 1 88 ? -6.721 -7.755 8.785 1.00 95.44 88 GLN A O 1
ATOM 739 N N . THR A 1 89 ? -7.222 -6.651 6.906 1.00 93.75 89 THR A N 1
ATOM 740 C CA . THR A 1 89 ? -8.444 -6.023 7.439 1.00 93.75 89 THR A CA 1
ATOM 741 C C . THR A 1 89 ? -9.693 -6.897 7.313 1.00 93.75 89 THR A C 1
ATOM 743 O O . THR A 1 89 ? -10.722 -6.579 7.909 1.00 93.75 89 THR A O 1
ATOM 746 N N . LYS A 1 90 ? -9.631 -7.974 6.517 1.00 94.75 90 LYS A N 1
ATOM 747 C CA . LYS A 1 90 ? -10.772 -8.821 6.114 1.00 94.75 90 LYS A CA 1
ATOM 748 C C . LYS A 1 90 ? -11.904 -8.052 5.417 1.00 94.75 90 LYS A C 1
ATOM 750 O O . LYS A 1 90 ? -13.021 -8.555 5.296 1.00 94.75 90 LYS A O 1
ATOM 755 N N . GLN A 1 91 ? -11.625 -6.842 4.934 1.00 92.88 91 GLN A N 1
ATOM 756 C CA . GLN A 1 91 ? -12.578 -6.037 4.177 1.00 92.88 91 GLN A CA 1
ATOM 757 C C . GLN A 1 91 ? -12.661 -6.526 2.735 1.00 92.88 91 GLN A C 1
ATOM 759 O O . GLN A 1 91 ? -11.657 -6.876 2.131 1.00 92.88 91 GLN A O 1
ATOM 764 N N . LYS A 1 92 ? -13.856 -6.505 2.138 1.00 93.56 92 LYS A N 1
ATOM 765 C CA . LYS A 1 92 ? -14.022 -6.889 0.722 1.00 93.56 92 LYS A CA 1
ATOM 766 C C . LYS A 1 92 ? -13.514 -5.821 -0.244 1.00 93.56 92 LYS A C 1
ATOM 768 O O . LYS A 1 92 ? -13.182 -6.138 -1.384 1.00 93.56 92 LYS A O 1
ATOM 773 N N . LYS A 1 93 ? -13.535 -4.559 0.186 1.00 94.62 93 LYS A N 1
ATOM 774 C CA . LYS A 1 93 ? -13.124 -3.408 -0.611 1.00 94.62 93 LYS A CA 1
ATOM 775 C C . LYS A 1 93 ? -12.503 -2.329 0.266 1.00 94.62 93 LYS A C 1
ATOM 777 O O . LYS A 1 93 ? -12.845 -2.229 1.442 1.00 94.62 93 LYS A O 1
ATOM 782 N N . ILE A 1 94 ? -11.656 -1.500 -0.333 1.00 94.38 94 ILE A N 1
ATOM 783 C CA . ILE A 1 94 ? -10.999 -0.367 0.325 1.00 94.38 94 ILE A CA 1
ATOM 784 C C . ILE A 1 94 ? -11.234 0.938 -0.444 1.00 94.38 94 ILE A C 1
ATOM 786 O O . ILE A 1 94 ? -11.543 0.936 -1.640 1.00 94.38 94 ILE A O 1
ATOM 790 N N . PHE A 1 95 ? -11.098 2.063 0.255 1.00 93.75 95 PHE A N 1
ATOM 791 C CA . PHE A 1 95 ? -10.989 3.377 -0.374 1.00 93.75 95 PHE A CA 1
ATOM 792 C C . PHE A 1 95 ? -9.533 3.648 -0.728 1.00 93.75 95 PHE A C 1
ATOM 794 O O . PHE A 1 95 ? -8.641 3.355 0.066 1.00 93.75 95 PHE A O 1
ATOM 801 N N . VAL A 1 96 ? -9.306 4.216 -1.910 1.00 91.81 96 VAL A N 1
ATOM 802 C CA . VAL A 1 96 ? -7.966 4.549 -2.394 1.00 91.81 96 VAL A CA 1
ATOM 803 C C . VAL A 1 96 ? -7.921 6.039 -2.688 1.00 91.81 96 VAL A C 1
ATOM 805 O O . VAL A 1 96 ? -8.727 6.563 -3.458 1.00 91.81 96 VAL A O 1
ATOM 808 N N . ILE A 1 97 ? -6.976 6.716 -2.046 1.00 91.38 97 ILE A N 1
ATOM 809 C CA . ILE A 1 97 ? -6.706 8.138 -2.233 1.00 91.38 97 ILE A CA 1
ATOM 810 C C . ILE A 1 97 ? -5.315 8.238 -2.842 1.00 91.38 97 ILE A C 1
ATOM 812 O O . ILE A 1 97 ? -4.366 7.687 -2.295 1.00 91.38 97 ILE A O 1
ATOM 816 N N . THR A 1 98 ? -5.204 8.932 -3.970 1.00 88.44 98 THR A N 1
ATOM 817 C CA . THR A 1 98 ? -3.948 9.073 -4.714 1.00 88.44 98 THR A CA 1
ATOM 818 C C . THR A 1 98 ? -3.656 10.531 -5.024 1.00 88.44 98 THR A C 1
ATOM 820 O O . THR A 1 98 ? -4.561 11.361 -5.144 1.00 88.44 98 THR A O 1
ATOM 823 N N . HIS A 1 99 ? -2.370 10.851 -5.146 1.00 89.19 99 HIS A N 1
ATOM 824 C CA . HIS A 1 99 ? -1.904 12.198 -5.437 1.00 89.19 99 HIS A CA 1
ATOM 825 C C . HIS A 1 99 ? -0.748 12.159 -6.439 1.00 89.19 99 HIS A C 1
ATOM 827 O O . HIS A 1 99 ? 0.196 11.390 -6.275 1.00 89.19 99 HIS A O 1
ATOM 833 N N . SER A 1 100 ? -0.790 13.028 -7.455 1.00 89.06 100 SER A N 1
ATOM 834 C CA . SER A 1 100 ? 0.287 13.167 -8.447 1.00 89.06 100 SER A CA 1
ATOM 835 C C . SER A 1 100 ? 0.630 11.819 -9.111 1.00 89.06 100 SER A C 1
ATOM 837 O O . SER A 1 100 ? -0.273 11.160 -9.625 1.00 89.06 100 SER A O 1
ATOM 839 N N . GLN A 1 101 ? 1.897 11.390 -9.081 1.00 88.88 101 GLN A N 1
ATOM 840 C CA . GLN A 1 101 ? 2.382 10.139 -9.672 1.00 88.88 101 GLN A CA 1
ATOM 841 C C . GLN A 1 101 ? 1.587 8.903 -9.228 1.00 88.88 101 GLN A C 1
ATOM 843 O O . GLN A 1 101 ? 1.320 8.041 -10.064 1.00 88.88 101 GLN A O 1
ATOM 848 N N . ASP A 1 102 ? 1.152 8.827 -7.967 1.00 89.19 102 ASP A N 1
ATOM 849 C CA . ASP A 1 102 ? 0.389 7.671 -7.473 1.00 89.19 102 ASP A CA 1
ATOM 850 C C . ASP A 1 102 ? -0.961 7.533 -8.187 1.00 89.19 102 ASP A C 1
ATOM 852 O O . ASP A 1 102 ? -1.484 6.430 -8.328 1.00 89.19 102 ASP A O 1
ATOM 856 N N . SER A 1 103 ? -1.498 8.639 -8.714 1.00 90.50 103 SER A N 1
ATOM 857 C CA . SER A 1 103 ? -2.705 8.615 -9.545 1.00 90.50 103 SER A CA 1
ATOM 858 C C . SER A 1 103 ? -2.434 7.936 -10.884 1.00 90.50 103 SER A C 1
ATOM 860 O O . SER A 1 103 ? -3.214 7.099 -11.327 1.00 90.50 103 SER A O 1
ATOM 862 N N . THR A 1 104 ? -1.306 8.263 -11.519 1.00 90.38 104 THR A N 1
ATOM 863 C CA . THR A 1 104 ? -0.884 7.640 -12.780 1.00 90.38 104 THR A CA 1
ATOM 864 C C . THR A 1 104 ? -0.649 6.148 -12.594 1.00 90.38 104 THR A C 1
ATOM 866 O O . THR A 1 104 ? -1.132 5.340 -13.378 1.00 90.38 104 THR A O 1
ATOM 869 N N . VAL A 1 105 ? 0.049 5.777 -11.523 1.00 93.56 105 VAL A N 1
ATOM 870 C CA . VAL A 1 105 ? 0.293 4.382 -11.149 1.00 93.56 105 VAL A CA 1
ATOM 871 C C . VAL A 1 105 ? -1.026 3.639 -10.901 1.00 93.56 105 VAL A C 1
ATOM 873 O O . VAL A 1 105 ? -1.192 2.509 -11.360 1.00 93.56 105 VAL A O 1
ATOM 876 N N . TYR A 1 106 ? -1.983 4.269 -10.213 1.00 92.69 106 TYR A N 1
ATOM 877 C CA . TYR A 1 106 ? -3.318 3.705 -10.032 1.00 92.69 106 TYR A CA 1
ATOM 878 C C . TYR A 1 106 ? -4.040 3.499 -11.367 1.00 92.69 106 TYR A C 1
ATOM 880 O O . TYR A 1 106 ? -4.646 2.449 -11.561 1.00 92.69 106 TYR A O 1
ATOM 888 N N . PHE A 1 107 ? -3.951 4.451 -12.301 1.00 92.31 107 PHE A N 1
ATOM 889 C CA . PHE A 1 107 ? -4.547 4.293 -13.628 1.00 92.31 107 PHE A CA 1
ATOM 890 C C . PHE A 1 107 ? -3.914 3.156 -14.426 1.00 92.31 107 PHE A C 1
ATOM 892 O O . PHE A 1 107 ? -4.658 2.390 -15.025 1.00 92.31 107 PHE A O 1
ATOM 899 N N . VAL A 1 108 ? -2.586 2.993 -14.374 1.00 94.25 108 VAL A N 1
ATOM 900 C CA . VAL A 1 108 ? -1.911 1.825 -14.967 1.00 94.25 108 VAL A CA 1
ATOM 901 C C . VAL A 1 108 ? -2.465 0.534 -14.371 1.00 94.25 108 VAL A C 1
ATOM 903 O O . VAL A 1 108 ? -2.811 -0.390 -15.096 1.00 94.25 108 VAL A O 1
ATOM 906 N N . MET A 1 109 ? -2.586 0.460 -13.045 1.00 95.44 109 MET A N 1
ATOM 907 C CA . MET A 1 109 ? -3.152 -0.719 -12.392 1.0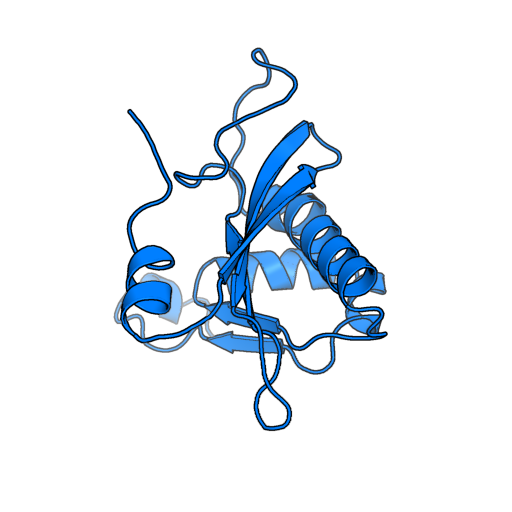0 95.44 109 MET A CA 1
ATOM 908 C C . MET A 1 109 ? -4.595 -0.971 -12.847 1.00 95.44 109 MET A C 1
ATOM 910 O O . MET A 1 109 ? -4.946 -2.096 -13.185 1.00 95.44 109 MET A O 1
ATOM 914 N N . ALA A 1 110 ? -5.426 0.069 -12.902 1.00 93.25 110 ALA A N 1
ATOM 915 C CA . ALA A 1 110 ? -6.820 -0.056 -13.308 1.00 93.25 110 ALA A CA 1
ATOM 916 C C . ALA A 1 110 ? -6.982 -0.464 -14.785 1.00 93.25 110 ALA A C 1
ATOM 918 O O . ALA A 1 110 ? -7.943 -1.165 -15.102 1.00 93.25 110 ALA A O 1
ATOM 919 N N . SER A 1 111 ? -6.067 -0.052 -15.673 1.00 94.00 111 SER A N 1
ATOM 920 C CA . SER A 1 111 ? -6.093 -0.413 -17.096 1.00 94.00 111 SER A CA 1
ATOM 921 C C . SER A 1 111 ? -5.540 -1.812 -17.357 1.00 94.00 111 SER A C 1
ATOM 923 O O . SER A 1 111 ? -6.184 -2.599 -18.044 1.00 94.00 111 SER A O 1
ATOM 925 N N . GLU A 1 112 ? -4.381 -2.138 -16.786 1.00 96.06 112 GLU A N 1
ATOM 926 C CA . GLU A 1 112 ? -3.683 -3.408 -17.026 1.00 96.06 112 GLU A CA 1
ATOM 927 C C . GLU A 1 112 ? -4.240 -4.558 -16.175 1.00 96.06 112 GLU A C 1
ATOM 929 O O . GLU A 1 112 ? -4.103 -5.728 -16.528 1.00 96.06 112 GLU A O 1
ATOM 934 N N . ARG A 1 113 ? -4.863 -4.241 -15.031 1.00 95.19 113 ARG A N 1
ATOM 935 C CA . ARG A 1 113 ? -5.385 -5.209 -14.050 1.00 95.19 113 ARG A CA 1
ATOM 936 C C . ARG A 1 113 ? -6.806 -4.858 -13.589 1.00 95.19 113 ARG A C 1
ATOM 938 O O . ARG A 1 113 ? -7.053 -4.636 -12.394 1.00 95.19 113 ARG A O 1
ATOM 945 N N . PRO A 1 114 ? -7.783 -4.818 -14.515 1.00 94.75 114 PRO A N 1
ATOM 946 C CA . PRO A 1 114 ? -9.143 -4.354 -14.237 1.00 94.75 114 PRO A CA 1
ATOM 947 C C . PRO A 1 114 ? -9.874 -5.183 -13.168 1.00 94.75 114 PRO A C 1
ATOM 949 O O . PRO A 1 114 ? -10.841 -4.710 -12.562 1.00 94.75 114 PRO A O 1
ATOM 952 N N . GLU A 1 115 ? -9.423 -6.406 -12.867 1.00 95.62 115 GLU A N 1
ATOM 953 C CA . GLU A 1 115 ? -9.965 -7.227 -11.785 1.00 95.62 115 GLU A CA 1
ATOM 954 C C . GLU A 1 115 ? -9.867 -6.553 -10.407 1.00 95.62 115 GLU A C 1
ATOM 956 O O . GLU A 1 115 ? -10.728 -6.783 -9.549 1.00 95.62 115 GLU A O 1
ATOM 961 N N . TYR A 1 116 ? -8.884 -5.671 -10.199 1.00 94.88 116 TYR A N 1
ATOM 962 C CA . TYR A 1 116 ? -8.716 -4.935 -8.945 1.00 94.88 116 TYR A CA 1
ATOM 963 C C . TYR A 1 116 ? -9.751 -3.830 -8.760 1.00 94.88 116 TYR A C 1
ATOM 965 O O . TYR A 1 116 ? -10.026 -3.457 -7.620 1.00 94.88 116 TYR A O 1
ATOM 973 N N . GLN A 1 117 ? -10.435 -3.379 -9.815 1.00 91.19 117 GLN A N 1
ATOM 974 C CA . GLN A 1 117 ? -11.513 -2.398 -9.670 1.00 91.19 117 GLN A CA 1
ATOM 975 C C . GLN A 1 117 ? -12.656 -2.931 -8.790 1.00 91.19 117 GLN A C 1
ATOM 977 O O . GLN A 1 117 ? -13.323 -2.172 -8.089 1.00 91.19 117 GLN A O 1
ATOM 982 N N . LYS A 1 118 ? -12.841 -4.259 -8.738 1.00 94.38 118 LYS A N 1
ATOM 983 C CA . LYS A 1 118 ? -13.823 -4.911 -7.855 1.00 94.38 118 LYS A CA 1
ATOM 984 C C . LYS A 1 118 ? -13.471 -4.777 -6.369 1.00 94.38 118 LYS A C 1
ATOM 986 O O . LYS A 1 118 ? -14.367 -4.908 -5.537 1.00 94.38 118 LYS A O 1
ATOM 991 N N . LYS A 1 119 ? -12.205 -4.500 -6.046 1.00 94.69 119 LYS A N 1
ATOM 992 C CA . LYS A 1 119 ? -11.657 -4.339 -4.690 1.00 94.69 119 LYS A CA 1
ATOM 993 C C . LYS A 1 119 ? -11.643 -2.875 -4.221 1.00 94.69 119 LYS A C 1
ATOM 995 O O . LYS A 1 119 ? -11.333 -2.615 -3.061 1.00 94.69 119 LYS A O 1
ATOM 1000 N N . ILE A 1 120 ? -12.003 -1.920 -5.083 1.00 91.88 120 ILE A N 1
ATOM 1001 C CA . ILE A 1 120 ? -11.979 -0.481 -4.780 1.00 91.88 120 ILE A CA 1
ATOM 1002 C C . ILE A 1 120 ? -13.406 0.079 -4.702 1.00 91.88 120 ILE A C 1
ATOM 1004 O O . ILE A 1 120 ? -14.257 -0.250 -5.528 1.00 91.88 120 ILE A O 1
ATOM 1008 N N . LEU A 1 121 ? -13.690 0.905 -3.686 1.00 81.88 121 LEU A N 1
ATOM 1009 C CA . LEU A 1 121 ? -14.997 1.564 -3.516 1.00 81.88 121 LEU A CA 1
ATOM 1010 C C . LEU A 1 121 ? -15.108 2.888 -4.278 1.00 81.88 121 LEU A C 1
ATOM 1012 O O . LEU A 1 121 ? -16.108 3.111 -4.950 1.00 81.88 121 LEU A O 1
ATOM 1016 N N . ALA A 1 122 ? -14.098 3.751 -4.180 1.00 72.00 122 ALA A N 1
ATOM 1017 C CA . ALA A 1 122 ? -14.025 5.009 -4.917 1.00 72.00 122 ALA A CA 1
ATOM 1018 C C . ALA A 1 122 ? -12.560 5.464 -5.005 1.00 72.00 122 ALA A C 1
ATOM 1020 O O . ALA A 1 122 ? -11.931 5.625 -3.952 1.00 72.00 122 ALA A O 1
ATOM 1021 N N . PRO A 1 123 ? -12.002 5.659 -6.211 1.00 66.38 123 PRO A N 1
ATOM 1022 C CA . PRO A 1 123 ? -10.713 6.313 -6.354 1.00 66.38 123 PRO A CA 1
ATOM 1023 C C . PRO A 1 123 ? -10.885 7.826 -6.220 1.00 66.38 123 PRO A C 1
ATOM 1025 O O . PRO A 1 123 ? -11.635 8.445 -6.973 1.00 66.38 123 PRO A O 1
ATOM 1028 N N . ILE A 1 124 ? -10.174 8.430 -5.271 1.00 68.81 124 ILE A N 1
ATOM 1029 C CA . ILE A 1 124 ? -10.027 9.885 -5.216 1.00 68.81 124 ILE A CA 1
ATOM 1030 C C . ILE A 1 124 ? -8.658 10.219 -5.800 1.00 68.81 124 ILE A C 1
ATOM 1032 O O . ILE A 1 124 ? -7.624 9.924 -5.200 1.00 68.81 124 ILE A O 1
ATOM 1036 N N . VAL A 1 125 ? -8.673 10.794 -6.999 1.00 70.69 125 VAL A N 1
ATOM 1037 C CA . VAL A 1 125 ? -7.481 11.131 -7.779 1.00 70.69 125 VAL A CA 1
ATOM 1038 C C . VAL A 1 125 ? -7.256 12.639 -7.724 1.00 70.69 125 VAL A C 1
ATOM 1040 O O . VAL A 1 125 ? -8.046 13.414 -8.264 1.00 70.69 125 VAL A O 1
ATOM 1043 N N . PHE A 1 126 ? -6.169 13.066 -7.080 1.00 64.06 126 PHE A N 1
ATOM 1044 C CA . PHE A 1 12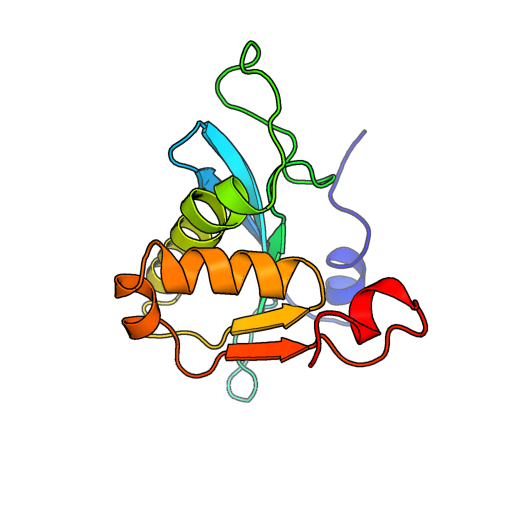6 ? -5.775 14.473 -7.023 1.00 64.06 126 PHE A CA 1
ATOM 1045 C C . PHE A 1 126 ? -4.622 14.759 -7.989 1.00 64.06 126 PHE A C 1
ATOM 1047 O O . PHE A 1 126 ? -3.459 14.467 -7.702 1.00 64.06 126 PHE A O 1
ATOM 1054 N N . ILE A 1 127 ? -4.946 15.393 -9.121 1.00 57.78 127 ILE A N 1
ATOM 1055 C CA . ILE A 1 127 ? -3.962 15.870 -10.116 1.00 57.78 127 ILE A CA 1
ATOM 1056 C C . ILE A 1 127 ? -3.978 17.415 -10.236 1.00 57.78 127 ILE A C 1
ATOM 1058 O O . ILE A 1 127 ? -3.108 18.028 -10.853 1.00 57.78 127 ILE A O 1
ATOM 1062 N N . SER A 1 128 ? -4.924 18.108 -9.593 1.00 47.75 128 SER A N 1
ATOM 1063 C CA . SER A 1 128 ? -5.197 19.526 -9.863 1.00 47.75 128 SER A CA 1
ATOM 1064 C C . SER A 1 128 ? -4.510 20.510 -8.901 1.00 47.75 128 SER A C 1
ATOM 1066 O O . SER A 1 128 ? -4.998 20.722 -7.789 1.00 47.75 128 SER A O 1
ATOM 1068 N N . ARG A 1 129 ? -3.424 21.148 -9.380 1.00 50.69 129 ARG A N 1
ATOM 1069 C CA . ARG A 1 129 ? -2.944 22.545 -9.137 1.00 50.69 129 ARG A CA 1
ATOM 1070 C C . ARG A 1 129 ? -1.468 22.739 -9.547 1.00 50.69 129 ARG A C 1
ATOM 1072 O O . ARG A 1 129 ? -0.764 23.589 -9.003 1.00 50.69 129 ARG A O 1
ATOM 1079 N N . THR A 1 130 ? -0.963 21.991 -10.525 1.00 47.16 130 THR A N 1
ATOM 1080 C CA . THR A 1 130 ? 0.382 22.229 -11.060 1.00 47.16 130 THR A CA 1
ATOM 1081 C C . THR A 1 130 ? 0.360 23.453 -11.985 1.00 47.16 130 THR A C 1
ATOM 1083 O O . THR A 1 130 ? -0.240 23.440 -13.054 1.00 47.16 130 THR A O 1
ATOM 1086 N N . LYS A 1 131 ? 1.042 24.543 -11.603 1.00 50.97 131 LYS A N 1
ATOM 1087 C CA . LYS A 1 131 ? 1.311 25.701 -12.490 1.00 50.97 131 LYS A CA 1
ATOM 1088 C C . LYS A 1 131 ? 2.391 25.386 -13.541 1.00 50.97 131 LYS A C 1
ATOM 1090 O O . LYS A 1 131 ? 3.119 26.275 -13.970 1.00 50.97 131 LYS A O 1
ATOM 1095 N N . VAL A 1 132 ? 2.551 24.115 -13.902 1.00 57.72 132 VAL A N 1
ATOM 1096 C CA . VAL A 1 132 ? 3.619 23.646 -14.786 1.00 57.72 132 VAL A CA 1
ATOM 1097 C C . VAL A 1 132 ? 3.017 23.482 -16.188 1.00 57.72 132 VAL A C 1
ATOM 1099 O O . VAL A 1 132 ? 2.083 22.690 -16.332 1.00 57.72 132 VAL A O 1
ATOM 1102 N N . PRO A 1 133 ? 3.505 24.207 -17.216 1.00 55.41 133 PRO A N 1
ATOM 1103 C CA . PRO A 1 133 ? 2.893 24.244 -18.552 1.00 55.41 133 PRO A CA 1
ATOM 1104 C C . PRO A 1 133 ? 2.676 22.868 -19.198 1.00 55.41 133 PRO A C 1
ATOM 1106 O O . PRO A 1 133 ? 1.683 22.665 -19.889 1.00 55.41 133 PRO A O 1
ATOM 1109 N N . LEU A 1 134 ? 3.562 21.909 -18.916 1.00 55.19 134 LEU A N 1
ATOM 1110 C CA . LEU A 1 134 ? 3.530 20.555 -19.472 1.00 55.19 134 LEU A CA 1
ATOM 1111 C C . LEU A 1 134 ? 2.226 19.792 -19.165 1.00 55.19 134 LEU A C 1
ATOM 1113 O O . LEU A 1 134 ? 1.712 19.088 -20.027 1.00 55.19 134 LEU A O 1
ATOM 1117 N N . PHE A 1 135 ? 1.643 19.970 -17.976 1.00 47.12 135 PHE A N 1
ATOM 1118 C CA . PHE A 1 135 ? 0.422 19.253 -17.579 1.00 47.12 135 PHE A CA 1
ATOM 1119 C C . PHE A 1 135 ? -0.875 19.919 -18.066 1.00 47.12 135 PHE A C 1
ATOM 1121 O O . PHE A 1 135 ? -1.938 19.320 -17.951 1.00 47.12 135 PHE A O 1
ATOM 1128 N N . ARG A 1 136 ? -0.811 21.128 -18.649 1.00 44.28 136 ARG A N 1
ATOM 1129 C CA . ARG A 1 136 ? -1.968 21.756 -19.316 1.00 44.28 136 ARG A CA 1
ATOM 1130 C C . ARG A 1 136 ? -2.257 21.152 -20.686 1.00 44.28 136 ARG A C 1
ATOM 1132 O O . ARG A 1 136 ? -3.412 21.111 -21.080 1.00 44.28 136 ARG A O 1
ATOM 1139 N N . VAL A 1 137 ? -1.224 20.700 -21.395 1.00 48.16 137 VAL A N 1
ATOM 1140 C CA . VAL A 1 137 ? -1.366 20.127 -22.744 1.00 48.16 137 VAL A CA 1
ATOM 1141 C C . VAL A 1 137 ? -1.984 18.726 -22.695 1.00 48.16 137 VAL A C 1
ATOM 1143 O O . VAL A 1 137 ? -2.689 18.343 -23.614 1.00 48.16 137 VAL A O 1
ATOM 1146 N N . LEU A 1 138 ? -1.767 17.989 -21.603 1.00 41.72 138 LEU A N 1
ATOM 1147 C CA . LEU A 1 138 ? -2.281 16.628 -21.402 1.00 41.72 138 LEU A CA 1
ATOM 1148 C C . LEU A 1 138 ? -3.683 16.576 -20.763 1.00 41.72 138 LEU A C 1
ATOM 1150 O O . LEU A 1 138 ? -4.205 15.491 -20.537 1.00 41.72 138 LEU A O 1
ATOM 1154 N N . ALA A 1 139 ? -4.259 17.731 -20.413 1.00 38.06 139 ALA A N 1
ATOM 1155 C CA . ALA A 1 139 ? -5.576 17.860 -19.780 1.00 38.06 139 ALA A CA 1
ATOM 1156 C C . ALA A 1 139 ? -6.675 18.351 -20.751 1.00 38.06 139 ALA A C 1
ATOM 1158 O O . ALA A 1 139 ? -7.746 18.760 -20.296 1.00 38.06 139 ALA A O 1
ATOM 1159 N N . LEU A 1 140 ? -6.392 18.332 -22.058 1.00 36.06 140 LEU A N 1
ATOM 1160 C CA . LEU A 1 140 ? -7.336 18.517 -23.169 1.00 36.06 140 LEU A CA 1
ATOM 1161 C C . LEU A 1 140 ? -7.573 17.168 -23.851 1.00 36.06 140 LEU A C 1
ATOM 1163 O O . LEU A 1 140 ? -8.716 16.957 -24.307 1.00 36.06 140 LEU A O 1
#

Radius of gyration: 16.16 Å; chains: 1; bounding box: 37×36×44 Å